Protein AF-A0A0L0T8B3-F1 (afdb_monomer_lite)

Structure (mmCIF, N/CA/C/O backbone):
data_AF-A0A0L0T8B3-F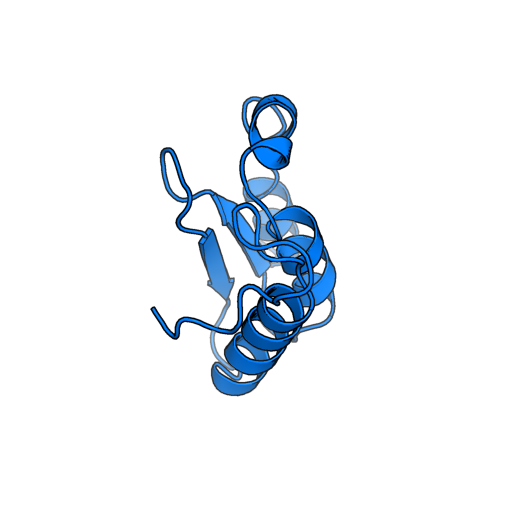1
#
_entry.id   AF-A0A0L0T8B3-F1
#
loop_
_atom_site.group_PDB
_atom_site.id
_atom_site.type_symbol
_atom_site.label_atom_id
_atom_site.label_alt_id
_atom_site.label_comp_id
_atom_site.label_asym_id
_atom_site.label_entity_id
_atom_site.label_seq_id
_atom_site.pdbx_PDB_ins_code
_atom_site.Cartn_x
_atom_site.Cartn_y
_atom_site.Cartn_z
_atom_site.occupancy
_atom_site.B_iso_or_equiv
_atom_site.auth_seq_id
_atom_site.auth_comp_id
_atom_site.auth_asym_id
_atom_site.auth_atom_id
_atom_site.pdbx_PDB_model_num
ATOM 1 N N . MET A 1 1 ? -18.295 11.795 6.546 1.00 54.84 1 MET A N 1
ATOM 2 C CA . MET A 1 1 ? -17.384 11.415 5.448 1.00 54.84 1 MET A CA 1
ATOM 3 C C . MET A 1 1 ? -17.086 9.937 5.637 1.00 54.84 1 MET A C 1
ATOM 5 O O . MET A 1 1 ? -16.655 9.576 6.725 1.00 54.84 1 MET A O 1
ATOM 9 N N . THR A 1 2 ? -17.475 9.081 4.694 1.00 65.25 2 THR A N 1
ATOM 10 C CA . THR A 1 2 ? -17.296 7.619 4.786 1.00 65.25 2 THR A CA 1
ATOM 11 C C . THR A 1 2 ? -15.851 7.241 4.446 1.00 65.25 2 THR A C 1
ATOM 13 O O . THR A 1 2 ? -15.172 7.986 3.741 1.00 65.25 2 THR A O 1
ATOM 16 N N . GLN A 1 3 ? -15.361 6.109 4.965 1.00 66.56 3 GLN A N 1
ATOM 17 C CA . GLN A 1 3 ? -13.987 5.625 4.734 1.00 66.56 3 GLN A CA 1
ATOM 18 C C . GLN A 1 3 ? -13.660 5.446 3.242 1.00 66.56 3 GLN A C 1
ATOM 20 O O . GLN A 1 3 ? -12.528 5.673 2.833 1.00 66.56 3 GLN A O 1
ATOM 25 N N . GLU A 1 4 ? -14.668 5.129 2.432 1.00 66.62 4 GLU A N 1
ATOM 26 C CA . GLU A 1 4 ? -14.560 4.960 0.979 1.00 66.62 4 GLU A CA 1
ATOM 27 C C . GLU A 1 4 ? -14.047 6.223 0.264 1.00 66.62 4 GLU A C 1
ATOM 29 O O . GLU A 1 4 ? -13.220 6.117 -0.632 1.00 66.62 4 GLU A O 1
ATOM 34 N N . VAL A 1 5 ? -14.422 7.426 0.722 1.00 74.06 5 VAL A N 1
ATOM 35 C CA . VAL A 1 5 ? -13.973 8.690 0.100 1.00 74.06 5 VAL A CA 1
ATOM 36 C C . VAL A 1 5 ? -12.459 8.883 0.241 1.00 74.06 5 VAL A C 1
ATOM 38 O O . VAL A 1 5 ? -11.828 9.512 -0.602 1.00 74.06 5 VAL A O 1
ATOM 41 N N . PHE A 1 6 ? -11.852 8.348 1.303 1.00 76.44 6 PHE A N 1
ATOM 42 C CA . PHE A 1 6 ? -10.405 8.450 1.495 1.00 76.44 6 PHE A CA 1
ATOM 43 C C . PHE A 1 6 ? -9.618 7.519 0.575 1.00 76.44 6 PHE A C 1
ATOM 45 O O . PHE A 1 6 ? -8.495 7.864 0.220 1.00 76.44 6 PHE A O 1
ATOM 52 N N . ALA A 1 7 ? -10.191 6.385 0.169 1.00 73.12 7 ALA A N 1
ATOM 53 C CA . ALA A 1 7 ? -9.551 5.509 -0.806 1.00 73.12 7 ALA A CA 1
ATOM 54 C C . ALA A 1 7 ? -9.417 6.219 -2.163 1.00 73.12 7 ALA A C 1
ATOM 56 O O . ALA A 1 7 ? -8.340 6.199 -2.754 1.00 73.12 7 ALA A O 1
ATOM 57 N N . ASP A 1 8 ? -10.463 6.934 -2.589 1.00 79.50 8 ASP A N 1
ATOM 58 C CA . ASP A 1 8 ? -10.453 7.725 -3.827 1.00 79.50 8 ASP A CA 1
ATOM 59 C C . ASP A 1 8 ? -9.460 8.897 -3.760 1.00 79.50 8 ASP A C 1
ATOM 61 O O . ASP A 1 8 ? -8.794 9.212 -4.742 1.00 79.50 8 ASP A O 1
ATOM 65 N N . LEU A 1 9 ? -9.301 9.529 -2.588 1.00 83.25 9 LEU A N 1
ATOM 66 C CA . LEU A 1 9 ? -8.313 10.602 -2.390 1.00 83.25 9 LEU A CA 1
ATOM 67 C C . LEU A 1 9 ? -6.859 10.124 -2.507 1.00 83.25 9 LEU A C 1
ATOM 69 O O . LEU A 1 9 ? -5.968 10.944 -2.732 1.00 83.25 9 LEU A O 1
ATOM 73 N N . LEU A 1 10 ? -6.609 8.828 -2.314 1.00 84.75 10 LEU A N 1
ATOM 74 C CA . LEU A 1 10 ? -5.278 8.230 -2.420 1.00 84.75 10 LEU A CA 1
ATOM 75 C C . LEU A 1 10 ? -4.964 7.713 -3.828 1.00 84.75 10 LEU A C 1
ATOM 77 O O . LEU A 1 10 ? -3.836 7.274 -4.060 1.00 84.75 10 LEU A O 1
ATOM 81 N N . ASP A 1 11 ? -5.921 7.783 -4.755 1.00 82.56 11 ASP A N 1
ATOM 82 C CA . ASP A 1 11 ? -5.730 7.418 -6.155 1.00 82.56 11 ASP A CA 1
ATOM 83 C C . ASP A 1 11 ? -5.360 8.663 -6.979 1.00 82.56 11 ASP A C 1
ATOM 85 O O . ASP A 1 11 ? -6.208 9.354 -7.547 1.00 82.56 11 ASP A O 1
ATOM 89 N N . ASP A 1 12 ? -4.065 9.000 -7.009 1.00 84.25 12 ASP A N 1
ATOM 90 C CA . ASP A 1 12 ? -3.566 10.126 -7.803 1.00 84.25 12 ASP A CA 1
ATOM 91 C C . ASP A 1 12 ? -3.644 9.790 -9.294 1.00 84.25 12 ASP A C 1
ATOM 93 O O . ASP A 1 12 ? -2.754 9.162 -9.851 1.00 84.25 12 ASP A O 1
ATOM 97 N N . VAL A 1 13 ? -4.696 10.258 -9.962 1.00 85.12 13 VAL A N 1
ATOM 98 C CA . VAL A 1 13 ? -4.920 10.037 -11.400 1.00 85.12 13 VAL A CA 1
ATOM 99 C C . VAL A 1 13 ? -3.966 10.812 -12.316 1.00 85.12 13 VAL A C 1
ATOM 101 O O . VAL A 1 13 ? -3.964 10.576 -13.524 1.00 85.12 13 VAL A O 1
ATOM 104 N N . LEU A 1 14 ? -3.181 11.755 -11.784 1.00 85.19 14 LEU A N 1
ATOM 105 C CA . LEU A 1 14 ? -2.328 12.632 -12.584 1.00 85.19 14 LEU A CA 1
ATOM 106 C C . LEU A 1 14 ? -0.890 12.131 -12.638 1.00 85.19 14 LEU A C 1
ATOM 108 O O . LEU A 1 14 ? -0.381 11.870 -13.723 1.00 85.19 14 LEU A O 1
ATOM 112 N N . HIS A 1 15 ? -0.204 12.008 -11.501 1.00 84.25 15 HIS A N 1
ATOM 113 C CA . HIS A 1 15 ? 1.240 11.743 -11.518 1.00 84.25 15 HIS A CA 1
ATOM 114 C C . HIS A 1 15 ? 1.556 10.261 -11.365 1.00 84.25 15 HIS A C 1
ATOM 116 O O . HIS A 1 15 ? 2.506 9.762 -11.976 1.00 84.25 15 HIS A O 1
ATOM 122 N N . GLN A 1 16 ? 0.770 9.544 -10.568 1.00 80.69 16 GLN A N 1
ATOM 123 C CA . GLN A 1 16 ? 1.016 8.144 -10.256 1.00 80.69 16 GLN A CA 1
ATOM 124 C C . GLN A 1 16 ? 0.978 7.215 -11.483 1.00 80.69 16 GLN A C 1
ATOM 126 O O . GLN A 1 16 ? 1.929 6.444 -11.620 1.00 80.69 16 GLN A O 1
ATOM 131 N N . PRO A 1 17 ? 0.039 7.325 -12.450 1.00 84.06 17 PRO A N 1
ATOM 132 C CA . PRO A 1 17 ? 0.019 6.463 -13.634 1.00 84.06 17 PRO A CA 1
ATOM 133 C C . PRO A 1 17 ? 1.291 6.592 -14.477 1.00 84.06 17 PRO A C 1
ATOM 135 O O . PRO A 1 17 ? 1.773 5.619 -15.053 1.00 84.06 17 PRO A O 1
ATOM 138 N N . HIS A 1 18 ? 1.883 7.787 -14.511 1.00 85.31 18 HIS A N 1
ATOM 139 C CA . HIS A 1 18 ? 3.111 8.047 -15.254 1.00 85.31 18 HIS A CA 1
ATOM 140 C C . HIS A 1 18 ? 4.378 7.630 -14.508 1.00 85.31 18 HIS A C 1
ATOM 142 O O . HIS A 1 18 ? 5.422 7.511 -15.139 1.00 85.31 18 HIS A O 1
ATOM 148 N N . ARG A 1 19 ? 4.327 7.416 -13.188 1.00 83.75 19 ARG A N 1
ATOM 149 C CA . ARG A 1 19 ? 5.526 7.209 -12.354 1.00 83.75 19 ARG A CA 1
ATOM 150 C C . ARG A 1 19 ? 5.560 5.875 -11.624 1.00 83.75 19 ARG A C 1
ATOM 152 O O . ARG A 1 19 ? 6.646 5.442 -11.258 1.00 83.75 19 ARG A O 1
ATOM 159 N N . ALA A 1 20 ? 4.426 5.202 -11.446 1.00 82.06 20 ALA A N 1
ATOM 160 C CA . ALA A 1 20 ? 4.337 3.932 -10.728 1.00 82.06 20 ALA A CA 1
ATOM 161 C C . ALA A 1 20 ? 5.262 2.855 -11.318 1.00 82.06 20 ALA A C 1
ATOM 163 O O . ALA A 1 20 ? 5.846 2.073 -10.575 1.00 82.06 20 ALA A O 1
ATOM 164 N N . HIS A 1 21 ? 5.490 2.870 -12.636 1.00 83.44 21 HIS A N 1
ATOM 165 C CA . HIS A 1 21 ? 6.427 1.955 -13.298 1.00 83.44 21 HIS A CA 1
ATOM 166 C C . HIS A 1 21 ? 7.895 2.134 -12.859 1.00 83.44 21 HIS A C 1
ATOM 168 O O . HIS A 1 21 ? 8.695 1.219 -13.029 1.00 83.44 21 HIS A O 1
ATOM 174 N N . LEU A 1 22 ? 8.254 3.290 -12.286 1.00 84.56 22 LEU A N 1
ATOM 175 C CA . LEU A 1 22 ? 9.578 3.572 -11.720 1.00 84.56 22 LEU A CA 1
ATOM 176 C C . LEU A 1 22 ? 9.711 3.101 -10.265 1.00 84.56 22 LEU A C 1
ATOM 178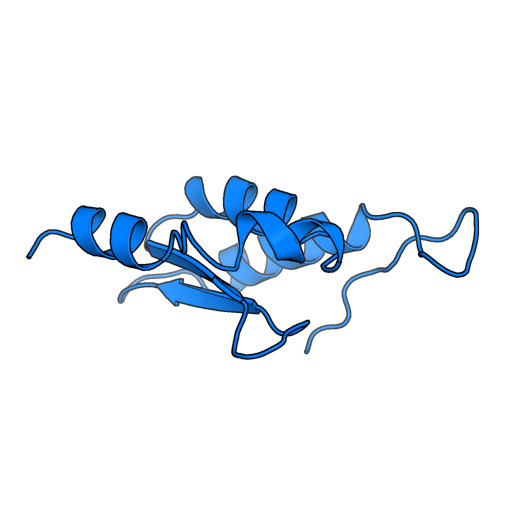 O O . LEU A 1 22 ? 10.784 3.232 -9.682 1.00 84.56 22 LEU A O 1
ATOM 182 N N . LEU A 1 23 ? 8.630 2.592 -9.666 1.00 87.06 23 LEU A N 1
ATOM 183 C CA . LEU A 1 23 ? 8.559 2.174 -8.269 1.00 87.06 23 LEU A CA 1
ATOM 184 C C . LEU A 1 23 ? 8.287 0.665 -8.197 1.00 87.06 23 LEU A C 1
ATOM 186 O O . LEU A 1 23 ? 7.129 0.246 -8.098 1.00 87.06 23 LEU A O 1
ATOM 190 N N . PRO A 1 24 ? 9.336 -0.178 -8.256 1.00 85.12 24 PRO A N 1
ATOM 191 C CA . PRO A 1 24 ? 9.181 -1.623 -8.167 1.00 85.12 24 PRO A CA 1
ATOM 192 C C . PRO A 1 24 ? 8.366 -2.021 -6.935 1.00 85.12 24 PRO A C 1
ATOM 194 O O . PRO A 1 24 ? 8.631 -1.560 -5.826 1.00 85.12 24 PRO A O 1
ATOM 197 N N . GLY A 1 25 ? 7.361 -2.872 -7.133 1.00 87.38 25 GLY A N 1
ATOM 198 C CA . GLY A 1 25 ? 6.521 -3.369 -6.044 1.00 87.38 25 GLY A CA 1
ATOM 199 C C . GLY A 1 25 ? 5.386 -2.452 -5.607 1.00 87.38 25 GLY A C 1
ATOM 200 O O . GLY A 1 25 ? 4.493 -2.935 -4.921 1.00 87.38 25 GLY A O 1
ATOM 201 N N . PHE A 1 26 ? 5.351 -1.185 -6.034 1.00 89.44 26 PHE A N 1
ATOM 202 C CA . PHE A 1 26 ? 4.331 -0.245 -5.569 1.00 89.44 26 PHE A CA 1
ATOM 203 C C . PHE A 1 26 ? 2.901 -0.686 -5.924 1.00 89.44 26 PHE A C 1
ATOM 205 O O . PHE A 1 26 ? 2.055 -0.786 -5.038 1.00 89.44 26 PHE A O 1
ATOM 212 N N . GLU A 1 27 ? 2.633 -1.002 -7.194 1.00 90.06 27 GLU A N 1
ATOM 213 C CA . GLU A 1 27 ? 1.304 -1.469 -7.622 1.00 90.06 27 GLU A CA 1
ATOM 214 C C . GLU A 1 27 ? 0.891 -2.788 -6.937 1.00 90.06 27 GLU A C 1
ATOM 216 O O . GLU A 1 27 ? -0.209 -2.846 -6.386 1.00 90.06 27 GLU A O 1
ATOM 221 N N . PRO A 1 28 ? 1.758 -3.820 -6.859 1.00 91.69 28 PRO A N 1
ATOM 222 C CA . PRO A 1 28 ? 1.473 -5.012 -6.063 1.00 91.69 28 PRO A CA 1
ATOM 223 C C . PRO A 1 28 ? 1.179 -4.737 -4.580 1.00 91.69 28 PRO A C 1
ATOM 225 O O . PRO A 1 28 ? 0.269 -5.351 -4.029 1.00 91.69 28 PRO A O 1
ATOM 228 N N . VAL A 1 29 ? 1.906 -3.815 -3.931 1.00 92.25 29 VAL A N 1
ATOM 229 C CA . VAL A 1 29 ? 1.630 -3.403 -2.542 1.00 92.25 29 VAL A CA 1
ATOM 230 C C . VAL A 1 29 ? 0.249 -2.761 -2.446 1.00 92.25 29 VAL A C 1
ATOM 232 O O . VAL A 1 29 ? -0.545 -3.147 -1.589 1.00 92.25 29 VAL A O 1
ATOM 235 N N . ARG A 1 30 ? -0.054 -1.803 -3.331 1.00 91.06 30 ARG A N 1
ATOM 236 C CA . ARG A 1 30 ? -1.338 -1.093 -3.350 1.00 91.06 30 ARG A CA 1
ATOM 237 C C . ARG A 1 30 ? -2.510 -2.060 -3.498 1.00 91.06 30 ARG A C 1
ATOM 239 O O . ARG A 1 30 ? -3.498 -1.923 -2.783 1.00 91.06 30 ARG A O 1
ATOM 246 N N . GLU A 1 31 ? -2.375 -3.052 -4.372 1.00 92.06 31 GLU A N 1
ATOM 247 C CA . GLU A 1 31 ? -3.401 -4.071 -4.578 1.00 92.06 31 GLU A CA 1
ATOM 248 C C . GLU A 1 31 ? -3.530 -5.022 -3.381 1.00 92.06 31 GLU A C 1
ATOM 250 O O . GLU A 1 31 ? -4.634 -5.254 -2.893 1.00 92.06 31 GLU A O 1
ATOM 255 N N . ALA A 1 32 ? -2.415 -5.522 -2.841 1.00 93.88 32 ALA A N 1
ATOM 256 C CA . ALA A 1 32 ? -2.438 -6.449 -1.709 1.00 93.88 32 ALA A CA 1
ATOM 257 C C . ALA A 1 32 ? -3.042 -5.821 -0.438 1.00 93.88 32 ALA A C 1
ATOM 259 O O . ALA A 1 32 ? -3.724 -6.498 0.335 1.00 93.88 32 ALA A O 1
ATOM 260 N N . LEU A 1 33 ? -2.835 -4.517 -0.236 1.00 93.75 33 LEU A N 1
ATOM 261 C CA . LEU A 1 33 ? -3.365 -3.778 0.908 1.00 93.75 33 LEU A CA 1
ATOM 262 C C . LEU A 1 33 ? -4.889 -3.601 0.879 1.00 93.75 33 LEU A C 1
ATOM 264 O O . LEU A 1 33 ? -5.474 -3.416 1.944 1.00 93.75 33 LEU A O 1
ATOM 268 N N . ARG A 1 34 ? -5.553 -3.730 -0.281 1.00 90.75 34 ARG A N 1
ATOM 269 C CA . ARG A 1 34 ? -7.027 -3.666 -0.373 1.00 90.75 34 ARG A CA 1
ATOM 270 C C . ARG A 1 34 ? -7.721 -4.745 0.463 1.00 90.75 34 ARG A C 1
ATOM 272 O O . ARG A 1 34 ? -8.864 -4.564 0.870 1.00 90.75 34 ARG A O 1
ATOM 279 N N . ALA A 1 35 ? -7.039 -5.864 0.712 1.00 92.38 35 ALA A N 1
ATOM 280 C CA . ALA A 1 35 ? -7.553 -6.971 1.513 1.00 92.38 35 ALA A CA 1
ATOM 281 C C . ALA A 1 35 ? -7.275 -6.821 3.021 1.00 92.38 35 ALA A C 1
ATOM 283 O O . ALA A 1 35 ? -7.716 -7.667 3.801 1.00 92.38 35 ALA A O 1
ATOM 284 N N . VAL A 1 36 ? -6.537 -5.788 3.448 1.00 94.38 36 VAL A N 1
ATOM 285 C CA . VAL A 1 36 ? -6.162 -5.596 4.853 1.00 94.38 36 VAL A CA 1
ATOM 286 C C . VAL A 1 36 ? -7.211 -4.731 5.559 1.00 94.38 36 VAL A C 1
ATOM 288 O O . VAL A 1 36 ? -7.409 -3.575 5.178 1.00 94.38 36 VAL A O 1
ATOM 291 N N . PRO A 1 37 ? -7.881 -5.243 6.610 1.00 93.56 37 PRO A N 1
ATOM 292 C CA . PRO A 1 37 ? -8.851 -4.462 7.368 1.00 93.56 37 PRO A CA 1
ATOM 293 C C . PRO A 1 37 ? -8.248 -3.167 7.912 1.00 93.56 37 PRO A C 1
ATOM 295 O O . PRO A 1 37 ? -7.092 -3.138 8.333 1.00 93.56 37 PRO A O 1
ATOM 298 N N . HIS A 1 38 ? -9.060 -2.109 7.946 1.00 93.31 38 HIS A N 1
ATOM 299 C CA . HIS A 1 38 ? -8.692 -0.784 8.461 1.00 93.31 38 HIS A CA 1
ATOM 300 C C . HIS A 1 38 ? -7.613 -0.032 7.664 1.00 93.31 38 HIS A C 1
ATOM 302 O O . HIS A 1 38 ? -7.302 1.103 8.022 1.00 93.31 38 HIS A O 1
ATOM 308 N N . VAL A 1 39 ? -7.096 -0.589 6.565 1.00 93.75 39 VAL A N 1
ATOM 309 C CA . VAL A 1 39 ? -6.277 0.155 5.601 1.00 93.75 39 VAL A CA 1
ATOM 310 C C . VAL A 1 39 ? -7.193 0.896 4.629 1.00 93.75 39 VAL A C 1
ATOM 312 O O . VAL A 1 39 ? -8.118 0.320 4.065 1.00 93.75 39 VAL A O 1
ATOM 315 N N . LEU A 1 40 ? -6.941 2.191 4.446 1.00 92.19 40 LEU A N 1
ATOM 316 C CA . LEU A 1 40 ? -7.679 3.050 3.517 1.00 92.19 40 LEU A CA 1
ATOM 317 C C . LEU A 1 40 ? -7.049 3.052 2.122 1.00 92.19 40 LEU A C 1
ATOM 319 O O . LEU A 1 40 ? -7.750 3.198 1.126 1.00 92.19 40 LEU A O 1
ATOM 323 N N . GLY A 1 41 ? -5.728 2.896 2.047 1.00 90.56 41 GLY A N 1
ATOM 324 C CA . GLY A 1 41 ? -4.996 2.844 0.789 1.00 90.56 41 GLY A CA 1
ATOM 325 C C . GLY A 1 41 ? -3.514 3.149 0.960 1.00 90.56 41 GLY A C 1
ATOM 326 O O . GLY A 1 41 ? -3.025 3.375 2.071 1.00 90.56 41 GLY A O 1
ATOM 327 N N . ALA A 1 42 ? -2.805 3.170 -0.166 1.00 91.00 42 ALA A N 1
ATOM 328 C CA . ALA A 1 42 ? -1.391 3.502 -0.225 1.00 91.00 42 ALA A CA 1
ATOM 329 C C . ALA A 1 42 ? -1.096 4.441 -1.395 1.00 91.00 42 ALA A C 1
ATOM 331 O O . ALA A 1 42 ? -1.603 4.250 -2.501 1.00 91.00 42 ALA A O 1
ATOM 332 N N . CYS A 1 43 ? -0.232 5.422 -1.158 1.00 90.25 43 CYS A N 1
ATOM 333 C CA . CYS A 1 43 ? 0.226 6.365 -2.167 1.00 90.25 43 CYS A CA 1
ATOM 334 C C . CYS A 1 43 ? 1.741 6.571 -2.079 1.00 90.25 43 CYS A C 1
ATOM 336 O O . CYS A 1 43 ? 2.400 6.196 -1.105 1.00 90.25 43 CYS A O 1
ATOM 338 N N . VAL A 1 44 ? 2.316 7.153 -3.126 1.00 89.25 44 VAL A N 1
ATOM 339 C CA . VAL A 1 44 ? 3.73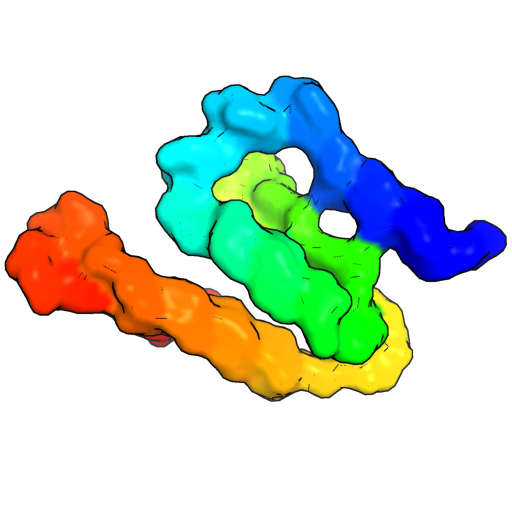6 7.513 -3.132 1.00 89.25 44 VAL A CA 1
ATOM 340 C C . VAL A 1 44 ? 3.936 8.742 -2.250 1.00 89.25 44 VAL A C 1
ATOM 342 O O . VAL A 1 44 ? 3.286 9.766 -2.444 1.00 89.25 44 VAL A O 1
ATOM 345 N N . SER A 1 45 ? 4.871 8.668 -1.304 1.00 88.50 45 SER A N 1
ATOM 346 C CA . SER A 1 45 ? 5.249 9.820 -0.490 1.00 88.50 45 SER A CA 1
ATOM 347 C C . SER A 1 45 ? 6.213 10.720 -1.268 1.00 88.50 45 SER A C 1
ATOM 349 O O . SER A 1 45 ? 7.373 10.367 -1.507 1.00 88.50 45 SER A O 1
ATOM 351 N N . GLY A 1 46 ? 5.737 11.900 -1.678 1.00 86.12 46 GLY A N 1
ATOM 352 C CA . GLY A 1 46 ? 6.522 12.885 -2.423 1.00 86.12 46 GLY A CA 1
ATOM 353 C C . GLY A 1 46 ? 7.008 12.353 -3.777 1.00 86.12 46 GLY A C 1
ATOM 354 O O . GLY A 1 46 ? 6.220 11.957 -4.635 1.00 86.12 46 GLY A O 1
ATOM 355 N N . ALA A 1 47 ? 8.327 12.346 -3.989 1.00 84.00 47 ALA A N 1
ATOM 356 C CA . ALA A 1 47 ? 8.927 11.802 -5.206 1.00 84.00 47 ALA A CA 1
ATOM 357 C C . ALA A 1 47 ? 9.109 10.268 -5.178 1.00 84.00 47 ALA A C 1
ATOM 359 O O . ALA A 1 47 ? 9.439 9.700 -6.216 1.00 84.00 47 ALA A O 1
ATOM 360 N N . GLY A 1 48 ? 8.871 9.587 -4.054 1.00 84.19 48 GLY A N 1
ATOM 361 C CA . GLY A 1 48 ? 9.234 8.175 -3.886 1.00 84.19 48 GLY A CA 1
ATOM 362 C C . GLY A 1 48 ? 10.743 7.962 -3.646 1.00 84.19 48 GLY A C 1
ATOM 363 O O . GLY A 1 48 ? 11.506 8.931 -3.656 1.00 84.19 48 GLY A O 1
ATOM 364 N N . PRO A 1 49 ? 11.188 6.713 -3.395 1.00 85.88 49 PRO A N 1
ATOM 365 C CA . PRO A 1 49 ? 10.416 5.467 -3.483 1.00 85.88 49 PRO A CA 1
ATOM 366 C C . PRO A 1 49 ? 9.569 5.142 -2.246 1.00 85.88 49 PRO A C 1
ATOM 368 O O . PRO A 1 49 ? 8.882 4.125 -2.231 1.00 85.88 49 PRO A O 1
ATOM 371 N N . THR A 1 50 ? 9.600 5.988 -1.215 1.00 88.69 50 THR A N 1
ATOM 372 C CA . THR A 1 50 ? 8.813 5.800 0.006 1.00 88.69 50 THR A CA 1
ATOM 373 C C . THR A 1 50 ? 7.316 5.704 -0.295 1.00 88.69 50 THR A C 1
ATOM 375 O O . THR A 1 50 ? 6.760 6.539 -1.013 1.00 88.69 50 THR A O 1
ATOM 378 N N . VAL A 1 51 ? 6.660 4.709 0.302 1.00 89.00 51 VAL A N 1
ATOM 379 C CA . VAL A 1 51 ? 5.213 4.483 0.217 1.00 89.00 51 VAL A CA 1
ATOM 380 C C . VAL A 1 51 ? 4.572 4.889 1.537 1.00 89.00 51 VAL A C 1
ATOM 382 O O . VAL A 1 51 ? 5.010 4.456 2.600 1.00 89.00 51 VAL A O 1
ATOM 385 N N . LEU A 1 52 ? 3.538 5.723 1.469 1.00 91.38 52 LEU A N 1
ATOM 386 C CA . LEU A 1 52 ? 2.687 6.055 2.604 1.00 91.38 52 LEU A CA 1
ATOM 387 C C . LEU A 1 52 ? 1.467 5.134 2.587 1.00 91.38 52 LEU A C 1
ATOM 389 O O . LEU A 1 52 ? 0.778 5.049 1.574 1.00 91.38 52 LEU A O 1
ATOM 393 N N . ILE A 1 53 ? 1.186 4.483 3.714 1.00 93.62 53 ILE A N 1
ATOM 394 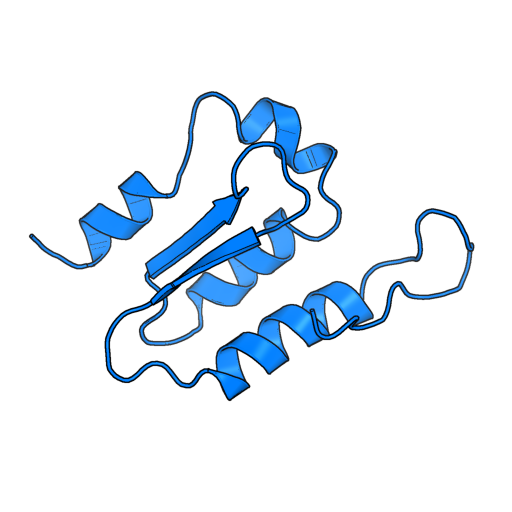C CA . ILE A 1 53 ? -0.015 3.666 3.916 1.00 93.62 53 ILE A CA 1
ATOM 395 C C . ILE A 1 53 ? -0.885 4.391 4.936 1.00 93.62 53 ILE A C 1
ATOM 397 O O . ILE A 1 53 ? -0.441 4.644 6.056 1.00 93.62 53 ILE A O 1
ATOM 401 N N . LEU A 1 54 ? -2.113 4.738 4.551 1.00 93.12 54 LEU A N 1
ATOM 402 C CA . LEU A 1 54 ? -3.082 5.325 5.470 1.00 93.12 54 LEU A CA 1
ATOM 403 C C . LEU A 1 54 ? -4.008 4.244 6.005 1.00 93.12 54 LEU A C 1
ATOM 405 O O . LEU A 1 54 ? -4.563 3.444 5.252 1.00 93.12 54 LEU A O 1
ATOM 409 N N . ALA A 1 55 ? -4.195 4.259 7.315 1.00 93.50 55 ALA A N 1
ATOM 410 C CA . ALA A 1 55 ? -5.064 3.345 8.027 1.00 93.50 55 ALA A CA 1
ATOM 411 C C . ALA A 1 55 ? -5.815 4.091 9.132 1.00 93.50 55 ALA A C 1
ATOM 413 O O . ALA A 1 55 ? -5.424 5.187 9.537 1.00 93.50 55 ALA A O 1
ATOM 414 N N . VAL A 1 56 ? -6.906 3.497 9.599 1.00 92.75 56 VAL A N 1
ATOM 415 C CA . VAL A 1 56 ? -7.685 3.996 10.736 1.00 92.75 56 VAL A CA 1
ATOM 416 C C . VAL A 1 56 ? -7.373 3.207 12.004 1.00 92.75 56 VAL A C 1
ATOM 418 O O . VAL A 1 56 ? -6.721 2.161 11.964 1.00 92.75 56 VAL A O 1
ATOM 421 N N . ASP A 1 57 ? -7.887 3.694 13.132 1.00 94.44 57 ASP A N 1
ATOM 422 C CA . ASP A 1 57 ? -7.810 2.998 14.413 1.00 94.44 57 ASP A CA 1
ATOM 423 C C . ASP A 1 57 ? -8.289 1.541 14.302 1.00 94.44 57 ASP A C 1
ATOM 425 O O . ASP A 1 57 ? -9.284 1.236 13.639 1.00 94.44 57 ASP A O 1
ATOM 429 N N . GLY A 1 58 ? -7.569 0.640 14.977 1.00 94.25 58 GLY A N 1
ATOM 430 C CA . GLY A 1 58 ? -7.830 -0.802 14.946 1.00 94.25 58 GLY A CA 1
ATOM 431 C C . GLY A 1 58 ? -7.061 -1.574 13.870 1.00 94.25 58 GLY A C 1
ATOM 432 O O . GLY A 1 58 ? -7.197 -2.794 13.804 1.00 94.25 58 GLY A O 1
ATOM 433 N N . VAL A 1 59 ? -6.234 -0.906 13.057 1.00 96.50 59 VAL A N 1
ATOM 434 C CA . VAL A 1 59 ? -5.346 -1.593 12.109 1.00 96.50 59 VAL A CA 1
ATOM 435 C C . VAL A 1 59 ? -4.330 -2.485 12.827 1.00 96.50 59 VAL A C 1
ATOM 437 O O . VAL A 1 59 ? -3.688 -2.082 13.798 1.00 96.50 59 VAL A O 1
ATOM 440 N N . ASP A 1 60 ? -4.150 -3.702 12.315 1.00 96.88 60 ASP A N 1
ATOM 441 C CA . ASP A 1 60 ? -3.046 -4.571 12.715 1.00 96.88 60 ASP A CA 1
ATOM 442 C C . ASP A 1 60 ? -1.796 -4.203 11.906 1.00 96.88 60 ASP A C 1
ATOM 444 O O . ASP A 1 60 ? -1.628 -4.608 10.752 1.00 96.88 60 ASP A O 1
ATOM 448 N N . SER A 1 61 ? -0.902 -3.423 12.517 1.00 94.69 61 SER A N 1
ATOM 449 C CA . SER A 1 61 ? 0.338 -2.983 11.873 1.00 94.69 61 SER A CA 1
ATOM 450 C C . SER A 1 61 ? 1.246 -4.145 11.463 1.00 94.69 61 SER A C 1
ATOM 452 O O . SER A 1 61 ? 1.931 -4.037 10.448 1.00 94.69 61 SER A O 1
ATOM 454 N N . LYS A 1 62 ? 1.211 -5.280 12.174 1.00 95.12 62 LYS A N 1
ATOM 455 C CA . LYS A 1 62 ? 2.000 -6.467 11.812 1.00 95.12 62 LYS A CA 1
ATOM 456 C C . LYS A 1 62 ? 1.421 -7.181 10.599 1.00 95.12 62 LYS A C 1
ATOM 458 O O . LYS A 1 62 ? 2.172 -7.734 9.799 1.00 95.12 62 LYS A O 1
ATOM 463 N N . ALA A 1 63 ? 0.097 -7.178 10.445 1.00 95.38 63 ALA A N 1
ATOM 464 C CA . ALA A 1 63 ? -0.538 -7.693 9.236 1.00 95.38 63 ALA A CA 1
ATOM 465 C C . ALA A 1 63 ? -0.160 -6.843 8.014 1.00 95.38 63 ALA A C 1
ATOM 467 O O . ALA A 1 63 ? 0.201 -7.401 6.977 1.00 95.38 63 ALA A O 1
ATOM 468 N N . VAL A 1 64 ? -0.167 -5.511 8.159 1.00 95.88 64 VAL A N 1
ATOM 469 C CA . VAL A 1 64 ? 0.295 -4.575 7.120 1.00 95.88 64 VAL A CA 1
ATOM 470 C C . VAL A 1 64 ? 1.758 -4.841 6.763 1.00 95.88 64 VAL A C 1
ATOM 472 O O . VAL A 1 64 ? 2.068 -5.062 5.595 1.00 95.88 64 VAL A O 1
ATOM 475 N N . GLU A 1 65 ? 2.645 -4.891 7.761 1.00 94.56 65 GLU A N 1
ATOM 476 C CA . GLU A 1 65 ? 4.073 -5.186 7.580 1.00 94.56 65 GLU A CA 1
ATOM 477 C C . GLU A 1 65 ? 4.283 -6.507 6.834 1.00 94.56 65 GLU A C 1
ATOM 479 O O . GLU A 1 65 ? 5.003 -6.551 5.840 1.00 94.56 65 GLU A O 1
ATOM 484 N N . LYS A 1 66 ? 3.596 -7.576 7.252 1.00 94.62 66 LYS A N 1
ATOM 485 C CA . LYS A 1 66 ? 3.697 -8.896 6.622 1.00 94.62 66 LYS A CA 1
ATOM 486 C C . LYS A 1 66 ? 3.284 -8.876 5.151 1.00 94.62 66 LYS A C 1
ATOM 488 O O . LYS A 1 66 ? 3.939 -9.519 4.332 1.00 94.62 66 LYS A O 1
ATOM 493 N N . VAL A 1 67 ? 2.203 -8.171 4.813 1.00 94.88 67 VAL A N 1
ATOM 494 C CA . VAL A 1 67 ? 1.745 -8.032 3.423 1.00 94.88 67 VAL A CA 1
ATOM 495 C C . VAL A 1 67 ? 2.784 -7.281 2.594 1.00 94.88 67 VAL A C 1
ATOM 497 O O . VAL A 1 67 ? 3.178 -7.762 1.533 1.00 94.88 67 VAL A O 1
ATOM 500 N N . VAL A 1 68 ? 3.276 -6.147 3.096 1.00 93.31 68 VAL A N 1
ATOM 501 C CA . VAL A 1 68 ? 4.271 -5.319 2.400 1.00 93.31 68 VAL A CA 1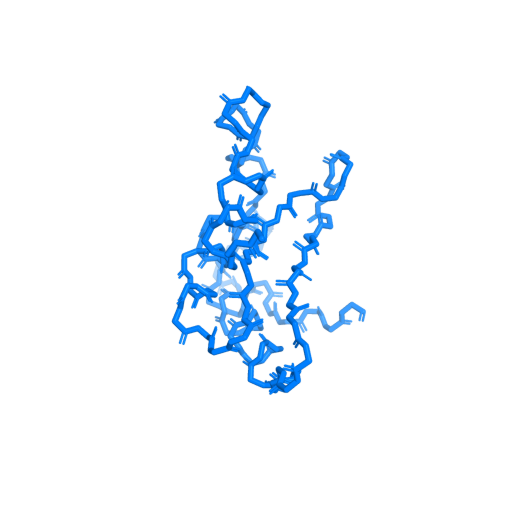
ATOM 502 C C . VAL A 1 68 ? 5.586 -6.080 2.212 1.00 93.31 68 VAL A C 1
ATOM 504 O O . VAL A 1 68 ? 6.073 -6.180 1.086 1.00 93.31 68 VAL A O 1
ATOM 507 N N . CYS A 1 69 ? 6.129 -6.683 3.274 1.00 92.00 69 CYS A N 1
ATOM 508 C CA . CYS A 1 69 ? 7.337 -7.500 3.191 1.00 92.00 69 CYS A CA 1
ATOM 509 C C . CYS A 1 69 ? 7.168 -8.663 2.215 1.00 92.00 69 CYS A C 1
ATOM 511 O O . CYS A 1 69 ? 8.038 -8.874 1.376 1.00 92.00 69 CYS A O 1
ATOM 513 N N . GLY A 1 70 ? 6.037 -9.374 2.262 1.00 92.88 70 GLY A N 1
ATOM 514 C CA . GLY A 1 70 ? 5.778 -10.497 1.361 1.00 92.88 70 GLY A CA 1
ATOM 515 C C . GLY A 1 70 ? 5.796 -10.097 -0.116 1.00 92.88 70 GLY A C 1
ATOM 516 O O . GLY A 1 70 ? 6.294 -10.852 -0.952 1.00 92.88 70 GLY A O 1
ATOM 517 N N . VAL A 1 71 ? 5.314 -8.893 -0.444 1.00 92.19 71 VAL A N 1
ATOM 518 C CA . VAL A 1 71 ? 5.409 -8.349 -1.804 1.00 92.19 71 VAL A CA 1
ATOM 519 C C . VAL A 1 71 ? 6.866 -8.090 -2.185 1.00 92.19 71 VAL A C 1
ATOM 521 O O . VAL A 1 71 ? 7.313 -8.592 -3.216 1.00 92.19 71 VAL A O 1
ATOM 524 N N . TYR A 1 72 ? 7.626 -7.354 -1.370 1.00 88.88 72 TYR A N 1
ATOM 525 C CA . TYR A 1 72 ? 9.014 -7.008 -1.702 1.00 88.88 72 TYR A CA 1
ATOM 526 C C . TYR A 1 72 ? 9.950 -8.226 -1.732 1.00 88.88 72 TYR A C 1
ATOM 528 O O . TYR A 1 72 ? 10.788 -8.343 -2.625 1.00 88.88 72 TYR A O 1
ATOM 536 N N . GLU A 1 73 ? 9.759 -9.199 -0.844 1.00 90.62 73 GLU A N 1
ATOM 537 C CA . GLU A 1 73 ? 10.486 -10.473 -0.850 1.00 90.62 73 GLU A CA 1
ATOM 538 C C . GLU A 1 73 ? 10.231 -11.311 -2.109 1.00 90.62 73 GLU A C 1
ATOM 540 O O . GLU A 1 73 ? 11.064 -12.137 -2.488 1.00 90.62 73 GLU A O 1
ATOM 545 N N . ALA A 1 74 ? 9.084 -11.139 -2.767 1.00 89.94 74 ALA A N 1
ATOM 546 C CA . ALA A 1 74 ? 8.776 -11.837 -4.008 1.00 89.94 74 ALA A CA 1
ATOM 547 C C . ALA A 1 74 ? 9.400 -11.168 -5.244 1.00 89.94 74 ALA A C 1
ATOM 549 O O . ALA A 1 74 ? 9.519 -11.824 -6.282 1.00 89.94 74 ALA A O 1
ATOM 550 N N . LEU A 1 75 ? 9.812 -9.899 -5.153 1.00 87.06 75 LEU A N 1
ATOM 551 C CA . LEU A 1 75 ? 10.322 -9.154 -6.302 1.00 87.06 75 LEU A CA 1
ATOM 552 C C . LEU A 1 75 ? 11.742 -9.588 -6.684 1.00 87.06 75 LEU A C 1
ATOM 554 O O . LEU A 1 75 ? 12.590 -9.781 -5.804 1.00 87.06 75 LEU A O 1
ATOM 558 N N . PRO A 1 76 ? 12.039 -9.685 -7.992 1.00 87.44 76 PRO A N 1
ATOM 559 C CA . PRO A 1 76 ? 13.401 -9.889 -8.463 1.00 87.44 76 PRO A CA 1
ATOM 560 C C . PRO A 1 76 ? 14.260 -8.663 -8.136 1.00 87.44 76 PRO A C 1
ATOM 562 O O . PRO A 1 76 ? 13.807 -7.523 -8.253 1.00 87.44 76 PRO A O 1
ATOM 565 N N . HIS A 1 77 ? 15.512 -8.888 -7.743 1.00 84.12 77 HIS A N 1
ATOM 566 C CA . HIS A 1 77 ? 16.440 -7.801 -7.471 1.00 84.12 77 HIS A CA 1
ATOM 567 C C . HIS A 1 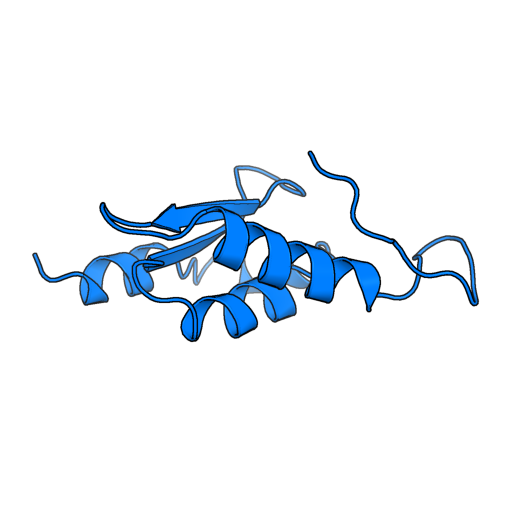77 ? 16.812 -7.081 -8.782 1.00 84.12 77 HIS A C 1
ATOM 569 O O . HIS A 1 77 ? 17.307 -7.735 -9.704 1.00 84.12 77 HIS A O 1
ATOM 575 N N . PRO A 1 78 ? 16.643 -5.748 -8.881 1.00 77.38 78 PRO A N 1
ATOM 576 C CA . PRO A 1 78 ? 16.828 -5.016 -10.139 1.00 77.38 78 PRO A CA 1
ATOM 577 C C . PRO A 1 78 ? 18.268 -5.073 -10.668 1.00 77.38 78 PRO A C 1
ATOM 579 O O . PRO A 1 78 ? 18.484 -5.059 -11.874 1.00 77.38 78 PRO A O 1
ATOM 582 N N . GLU A 1 79 ? 19.251 -5.183 -9.771 1.00 83.19 79 GLU A N 1
ATOM 583 C CA . GLU A 1 79 ? 20.681 -5.183 -10.122 1.00 83.19 79 GLU A CA 1
ATOM 584 C C . GLU A 1 79 ? 21.367 -6.552 -9.952 1.00 83.19 79 GLU A C 1
ATOM 586 O O . GLU A 1 79 ? 22.549 -6.690 -10.250 1.00 83.19 79 GLU A O 1
ATOM 591 N N . ARG A 1 80 ? 20.654 -7.575 -9.451 1.00 83.56 80 ARG A N 1
ATOM 592 C CA . ARG A 1 80 ? 21.230 -8.891 -9.103 1.00 83.56 80 ARG A CA 1
ATOM 593 C C . ARG A 1 80 ? 20.350 -10.012 -9.665 1.00 83.56 80 ARG A C 1
ATOM 595 O O . ARG A 1 80 ? 19.439 -10.484 -8.984 1.00 83.56 80 ARG A O 1
ATOM 602 N N . PRO A 1 81 ? 20.568 -10.419 -10.927 1.00 82.94 81 PRO A N 1
ATOM 603 C CA . PRO A 1 81 ? 19.750 -11.438 -11.575 1.00 82.94 81 PRO A CA 1
ATOM 604 C C . PRO A 1 81 ? 19.747 -12.759 -10.793 1.00 82.94 81 PRO A C 1
ATOM 606 O O . PRO A 1 81 ? 20.802 -13.303 -10.482 1.00 82.94 81 PRO A O 1
ATOM 609 N N . GLY A 1 82 ? 18.556 -13.283 -10.491 1.00 81.75 82 GLY A N 1
ATOM 610 C CA . GLY A 1 82 ? 18.376 -14.519 -9.717 1.00 81.75 82 GLY A CA 1
ATOM 611 C C . GLY A 1 82 ? 18.268 -14.317 -8.201 1.00 81.75 82 GLY A C 1
ATOM 612 O O . GLY A 1 82 ? 17.871 -15.247 -7.500 1.00 81.75 82 GLY A O 1
ATOM 613 N N . GLU A 1 83 ? 18.542 -13.112 -7.699 1.00 83.62 83 GLU A N 1
ATOM 614 C CA . GLU A 1 83 ? 18.304 -12.737 -6.305 1.00 83.62 83 GLU A CA 1
ATOM 615 C C . GLU A 1 83 ? 16.957 -12.020 -6.148 1.00 83.62 83 GLU A C 1
ATOM 617 O O . GLU A 1 83 ? 16.386 -11.485 -7.101 1.00 83.62 83 GLU A O 1
ATOM 622 N N . LYS A 1 84 ? 16.436 -12.013 -4.921 1.00 81.88 84 LYS A N 1
ATOM 623 C CA . LYS A 1 84 ? 15.221 -11.285 -4.536 1.00 81.88 84 LYS A CA 1
ATOM 624 C C . LYS A 1 84 ? 15.595 -9.980 -3.840 1.00 81.88 84 LYS A C 1
ATOM 626 O O . LYS A 1 84 ? 16.670 -9.892 -3.250 1.00 81.88 84 LYS A O 1
ATOM 631 N N . VAL A 1 85 ? 14.714 -8.979 -3.880 1.00 77.94 85 VAL A N 1
ATOM 632 C CA . VAL A 1 85 ? 14.924 -7.712 -3.149 1.00 77.94 85 VAL A CA 1
ATOM 633 C C . VAL A 1 85 ? 15.024 -7.963 -1.636 1.00 77.94 85 VAL A C 1
ATOM 635 O O . VAL A 1 85 ? 15.877 -7.373 -0.977 1.00 77.94 85 VAL A O 1
ATOM 638 N N . GLY A 1 86 ? 14.215 -8.891 -1.110 1.00 71.75 86 GLY A N 1
ATOM 639 C CA . GLY A 1 86 ? 14.058 -9.108 0.334 1.00 71.75 86 GLY A CA 1
ATOM 640 C C . GLY A 1 86 ? 13.191 -8.019 0.977 1.00 71.75 86 GLY A C 1
ATOM 641 O O . GLY A 1 86 ? 12.771 -7.088 0.293 1.00 71.75 86 GLY A O 1
ATOM 642 N N . CYS A 1 87 ? 12.906 -8.123 2.277 1.00 64.12 87 CYS A N 1
ATOM 643 C CA . CYS A 1 87 ? 12.269 -7.030 3.015 1.00 64.12 87 CYS A CA 1
ATOM 644 C C . CYS A 1 87 ? 13.339 -6.198 3.740 1.00 64.12 87 CYS A C 1
ATOM 646 O O . CYS A 1 87 ? 13.835 -6.642 4.779 1.00 64.12 87 CYS A O 1
ATOM 648 N N . PRO A 1 88 ? 13.729 -5.006 3.247 1.00 56.06 88 PRO A N 1
ATOM 649 C CA . PRO A 1 88 ? 14.333 -4.029 4.129 1.00 56.06 88 PRO A CA 1
ATOM 650 C C . PRO A 1 88 ? 13.195 -3.496 5.001 1.00 56.06 88 PRO A C 1
ATOM 652 O O . PRO A 1 88 ? 12.300 -2.804 4.520 1.00 56.06 88 PRO A O 1
ATOM 655 N N . VAL A 1 89 ? 13.184 -3.876 6.275 1.00 44.44 89 VAL A N 1
ATOM 656 C CA . VAL A 1 89 ? 12.349 -3.187 7.260 1.00 44.44 89 VAL A CA 1
ATOM 657 C C . VAL A 1 89 ? 12.889 -1.752 7.311 1.00 44.44 89 VAL A C 1
ATOM 659 O O . VAL A 1 89 ? 14.048 -1.564 7.684 1.00 44.44 89 VAL A O 1
ATOM 662 N N . PHE A 1 90 ? 12.117 -0.789 6.797 1.00 44.44 90 PHE A N 1
ATOM 663 C CA . PHE A 1 90 ? 12.467 0.637 6.818 1.00 44.44 90 PHE A CA 1
ATOM 664 C C . PHE A 1 90 ? 12.557 1.165 8.252 1.00 44.44 90 PHE A C 1
ATOM 666 O O . PHE A 1 90 ? 11.711 0.758 9.081 1.00 44.44 90 PHE A O 1
#

Secondary structure (DSSP, 8-state):
--HHHHHHHT--TTTHHHHGGGSTTHHHHHHHHTTSTTEEEEEE-TTSS-EEEEE-TT--HHHHHHHHHHHHHHSBPTTSTT-B------

pLDDT: mean 85.38, std 10.56, range [44.44, 96.88]

Radius of gyration: 13.62 Å; chains: 1; bounding box: 39×27×30 Å

Sequence (90 aa):
MTQEVFADLLDDVLHQPHRAHLLPGFEPVREALRAVPHVLGACVSGAGPTVLILAVDGVDSKAVEKVVCGVYEALPHPERPGEKVGCPVF

InterPro domains:
  IPR013750 GHMP kinase, C-terminal domain [PF08544] (9-72)
  IPR036554 GHMP kinase, C-terminal domain superfamily [G3DSA:3.30.70.890] (2-78)
  IPR036554 GHMP kinase, C-terminal domain superfamily [SSF55060] (9-72)

Organism: Allomyces macrogynus (strain ATCC 38327) (NCBI:txid578462)

Foldseek 3Di:
DDLQVLLVVQPPPPVCVVCVVVAPLPVVLQVLCVPFPQWSGWHADDNDPDIDTDGDPPGDVVVSLCSSQVSQQPDADPVDGPHGRGDPPD